Protein AF-A0A5K1A5X7-F1 (afdb_monomer_lite)

Structure (mmCIF, N/CA/C/O backbone):
data_AF-A0A5K1A5X7-F1
#
_entry.id   AF-A0A5K1A5X7-F1
#
loop_
_atom_site.group_PDB
_atom_site.id
_atom_site.type_symbol
_atom_site.label_atom_id
_atom_site.label_alt_id
_atom_site.label_comp_id
_atom_site.label_asym_id
_atom_site.label_entity_id
_atom_site.label_seq_id
_atom_site.pdbx_PDB_ins_code
_atom_site.Cartn_x
_atom_site.Cartn_y
_atom_site.Cartn_z
_atom_site.occupancy
_atom_site.B_iso_or_equiv
_atom_site.auth_seq_id
_atom_site.auth_comp_id
_atom_site.auth_asym_id
_atom_site.auth_atom_id
_atom_site.pdbx_PDB_model_num
ATOM 1 N N . VAL A 1 1 ? -17.103 28.946 44.995 1.00 49.25 1 VAL A N 1
ATOM 2 C CA . VAL A 1 1 ? -16.724 27.604 44.499 1.00 49.25 1 VAL A CA 1
ATOM 3 C C . VAL A 1 1 ? -15.302 27.714 43.980 1.00 49.25 1 VAL A C 1
ATOM 5 O O . VAL A 1 1 ? -15.093 28.437 43.018 1.00 49.25 1 VAL A O 1
ATOM 8 N N . SER A 1 2 ? -14.329 27.141 44.692 1.00 54.78 2 SER A N 1
ATOM 9 C CA . SER A 1 2 ? -12.926 27.126 44.259 1.00 54.78 2 SER A CA 1
ATOM 10 C C . SER A 1 2 ? -12.708 25.874 43.420 1.00 54.78 2 SER A C 1
ATOM 12 O O . SER A 1 2 ? -13.071 24.785 43.862 1.00 54.78 2 SER A O 1
ATOM 14 N N . ILE A 1 3 ? -12.185 26.029 42.207 1.00 59.66 3 ILE A N 1
ATOM 15 C CA . ILE A 1 3 ? -11.845 24.908 41.333 1.00 59.66 3 ILE A CA 1
ATOM 16 C C . ILE A 1 3 ? -10.377 24.594 41.609 1.00 59.66 3 ILE A C 1
ATOM 18 O O . ILE A 1 3 ? -9.488 25.302 41.142 1.00 59.66 3 ILE A O 1
ATOM 22 N N . THR A 1 4 ? -10.109 23.578 42.423 1.00 63.53 4 THR A N 1
ATOM 23 C CA . THR A 1 4 ? -8.750 23.055 42.582 1.00 63.53 4 THR A CA 1
ATOM 24 C C . THR A 1 4 ? -8.389 22.274 41.325 1.00 63.53 4 THR A C 1
ATOM 26 O O . THR A 1 4 ? -8.999 21.247 41.035 1.00 63.53 4 THR A O 1
ATOM 29 N N . PHE A 1 5 ? -7.428 22.790 40.559 1.00 57.16 5 PHE A N 1
ATOM 30 C CA . PHE A 1 5 ? -6.830 22.085 39.431 1.00 57.16 5 PHE A CA 1
ATOM 31 C C . PHE A 1 5 ? -5.888 21.020 40.002 1.00 57.16 5 PHE A C 1
ATOM 33 O O . PHE A 1 5 ? -4.859 21.362 40.581 1.00 57.16 5 PHE A O 1
ATOM 40 N N . ASP A 1 6 ? -6.271 19.749 39.904 1.00 66.69 6 ASP A N 1
ATOM 41 C CA . ASP A 1 6 ? -5.403 18.628 40.261 1.00 66.69 6 ASP A CA 1
ATOM 42 C C . ASP A 1 6 ? -4.508 18.303 39.047 1.00 66.69 6 ASP A C 1
ATOM 44 O O . ASP A 1 6 ? -5.014 17.823 38.027 1.00 66.69 6 ASP A O 1
ATOM 48 N N . PRO A 1 7 ? -3.194 18.592 39.099 1.00 62.50 7 PRO A N 1
ATOM 49 C CA . PRO A 1 7 ? -2.289 18.422 37.963 1.00 62.50 7 PRO A CA 1
ATOM 50 C C . PRO A 1 7 ? -2.077 16.954 37.562 1.00 62.50 7 PRO A C 1
ATOM 52 O O . PRO A 1 7 ? -1.497 16.704 36.509 1.00 62.50 7 PRO A O 1
ATOM 55 N N . PHE A 1 8 ? -2.551 15.986 38.356 1.00 60.34 8 PHE A N 1
ATOM 56 C CA . PHE A 1 8 ? -2.482 14.559 38.031 1.00 60.34 8 PHE A CA 1
ATOM 57 C C . PHE A 1 8 ? -3.776 14.001 37.431 1.00 60.34 8 PHE A C 1
ATOM 59 O O . PHE A 1 8 ? -3.826 12.824 37.070 1.00 60.34 8 PHE A O 1
ATOM 66 N N . MET A 1 9 ? -4.807 14.831 37.243 1.00 60.06 9 MET A N 1
ATOM 67 C CA . MET A 1 9 ? -6.066 14.423 36.621 1.00 60.06 9 MET A CA 1
ATOM 68 C C . MET A 1 9 ? -5.967 14.450 35.086 1.00 60.06 9 MET A C 1
ATOM 70 O O . MET A 1 9 ? -6.761 15.082 34.390 1.00 60.06 9 MET A O 1
ATOM 74 N N . TYR A 1 10 ? -4.973 13.749 34.534 1.00 63.28 10 TYR A N 1
ATOM 75 C CA . TYR A 1 10 ? -4.935 13.424 33.111 1.00 63.28 10 TYR A CA 1
ATOM 76 C C . TYR A 1 10 ? -6.032 12.396 32.839 1.00 63.28 10 TYR A C 1
ATOM 78 O O . TYR A 1 10 ? -5.809 11.188 32.878 1.00 63.28 10 TYR A O 1
ATOM 86 N N . LEU A 1 11 ? -7.250 12.880 32.605 1.00 63.19 11 LEU A N 1
ATOM 87 C CA . LEU A 1 11 ? -8.317 12.059 32.055 1.00 63.19 11 LEU A CA 1
ATOM 88 C C . LEU A 1 11 ? -7.798 11.469 30.741 1.00 63.19 11 LEU A C 1
ATOM 90 O O . LEU A 1 11 ? -7.469 12.205 29.809 1.00 63.19 11 LEU A O 1
ATOM 94 N N . SER A 1 12 ? -7.674 10.145 30.682 1.00 61.56 12 SER A N 1
ATOM 95 C CA . SER A 1 12 ? -7.266 9.432 29.478 1.00 61.56 12 SER A CA 1
ATOM 96 C C . SER A 1 12 ? -8.303 9.703 28.394 1.00 61.56 12 SER A C 1
ATOM 98 O O . SER A 1 12 ? -9.396 9.136 28.394 1.00 61.56 12 SER A O 1
ATOM 100 N N . LEU A 1 13 ? -7.977 10.606 27.471 1.00 66.56 13 LEU A N 1
ATOM 101 C CA . LEU A 1 13 ? -8.787 10.810 26.281 1.00 66.56 13 LEU A CA 1
ATOM 102 C C . LEU A 1 13 ? -8.758 9.509 25.472 1.00 66.56 13 LEU A C 1
ATOM 104 O O . LEU A 1 13 ? -7.682 8.915 25.327 1.00 66.56 13 LEU A O 1
ATOM 108 N N . PRO A 1 14 ? -9.904 9.038 24.947 1.00 65.19 14 PRO A N 1
ATOM 109 C CA . PRO A 1 14 ? -9.902 7.877 24.076 1.00 65.19 14 PRO A CA 1
ATOM 110 C C . PRO A 1 14 ? -8.956 8.174 22.916 1.00 65.19 14 PRO A C 1
ATOM 112 O O . PRO A 1 14 ? -9.152 9.155 22.192 1.00 65.19 14 PRO A O 1
ATOM 115 N N . LEU A 1 15 ? -7.907 7.357 22.768 1.00 63.22 15 LEU A N 1
ATOM 116 C CA . LEU A 1 15 ? -6.980 7.508 21.653 1.00 63.22 15 LEU A CA 1
ATOM 117 C C . LEU A 1 15 ? -7.810 7.529 20.365 1.00 63.22 15 LEU A C 1
ATOM 119 O O . LEU A 1 15 ? -8.683 6.662 20.214 1.00 63.22 15 LEU A O 1
ATOM 123 N N . PRO A 1 16 ? -7.575 8.487 19.448 1.00 64.94 16 PRO A N 1
ATOM 124 C CA . PRO A 1 16 ? -8.273 8.511 18.177 1.00 64.94 16 PRO A CA 1
ATOM 125 C C . PRO A 1 16 ? -8.110 7.140 17.532 1.00 64.94 16 PRO A C 1
ATOM 127 O O . PRO A 1 16 ? -7.005 6.722 17.186 1.00 64.94 16 PRO A O 1
ATOM 130 N N . SER A 1 17 ? -9.215 6.398 17.456 1.00 65.31 17 SER A N 1
ATOM 131 C CA . SER A 1 17 ? -9.199 5.059 16.892 1.00 65.31 17 SER A CA 1
ATOM 132 C C . SER A 1 17 ? -8.964 5.215 15.398 1.00 65.31 17 SER A C 1
ATOM 134 O O . SER A 1 17 ? -9.868 5.542 14.628 1.00 65.31 17 SER A O 1
ATOM 136 N N . THR A 1 18 ? -7.714 5.047 14.976 1.00 68.00 18 THR A N 1
ATOM 137 C CA . THR A 1 18 ? -7.358 5.095 13.564 1.00 68.00 18 THR A CA 1
ATOM 138 C C . THR A 1 18 ? -8.083 3.940 12.886 1.00 68.00 18 THR A C 1
ATOM 140 O O . THR A 1 18 ? -7.728 2.768 13.043 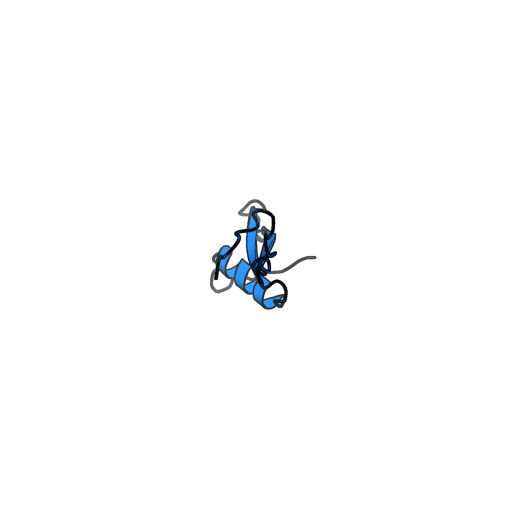1.00 68.00 18 THR A O 1
ATOM 143 N N . LYS A 1 19 ? -9.165 4.269 12.168 1.00 83.00 19 LYS A N 1
ATOM 144 C CA . LYS A 1 19 ? -9.995 3.302 11.434 1.00 83.00 19 LYS A CA 1
ATOM 145 C C . LYS A 1 19 ? -9.267 2.714 10.226 1.00 83.0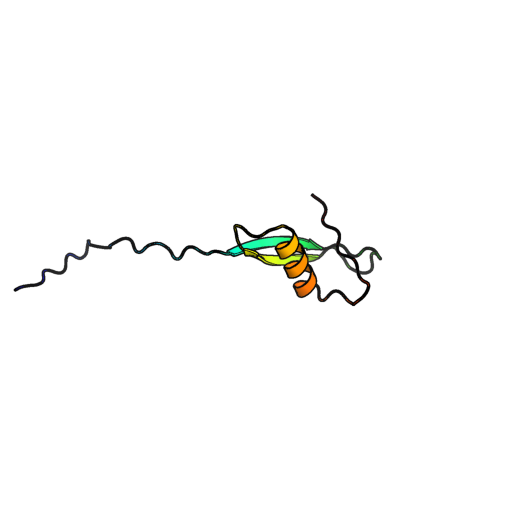0 19 LYS A C 1
ATOM 147 O O . LYS A 1 19 ? -9.799 1.819 9.573 1.00 83.00 19 LYS A O 1
ATOM 152 N N . THR A 1 20 ? -8.063 3.194 9.933 1.00 87.56 20 THR A N 1
ATOM 153 C CA . THR A 1 20 ? -7.222 2.767 8.823 1.00 87.56 20 THR A CA 1
ATOM 154 C C . THR A 1 20 ? -5.975 2.030 9.312 1.00 87.56 20 THR A C 1
ATOM 156 O O . THR A 1 20 ? -5.487 2.240 10.423 1.00 87.56 20 THR A O 1
ATOM 159 N N . ARG A 1 21 ? -5.474 1.126 8.474 1.00 85.44 21 ARG A N 1
ATOM 160 C CA . ARG A 1 21 ? -4.174 0.468 8.587 1.00 85.44 21 ARG A CA 1
ATOM 161 C C . ARG A 1 21 ? -3.356 0.811 7.349 1.00 85.44 21 ARG A C 1
ATOM 163 O O . ARG A 1 21 ? -3.903 0.845 6.247 1.00 85.44 21 ARG A O 1
ATOM 170 N N . SER A 1 22 ? -2.065 1.047 7.542 1.00 89.25 22 SER A N 1
ATOM 171 C CA . SER A 1 22 ? -1.107 1.139 6.444 1.00 89.25 22 SER A CA 1
ATOM 172 C C . SER A 1 22 ? -0.501 -0.242 6.212 1.00 89.25 22 SER A C 1
ATOM 174 O O . SER A 1 22 ? -0.159 -0.925 7.179 1.00 89.25 22 SER A O 1
ATOM 176 N N . MET A 1 23 ? -0.417 -0.672 4.958 1.00 89.56 23 MET A N 1
ATOM 177 C CA . MET A 1 23 ? 0.150 -1.958 4.567 1.00 89.56 23 MET A CA 1
ATOM 178 C C . MET A 1 23 ? 1.119 -1.748 3.409 1.00 89.56 23 MET A C 1
ATOM 180 O O . MET A 1 23 ? 0.775 -1.096 2.423 1.00 89.56 23 MET A O 1
ATOM 184 N N . THR A 1 24 ? 2.317 -2.313 3.533 1.00 90.31 24 THR A N 1
ATOM 185 C CA . THR A 1 24 ? 3.323 -2.312 2.470 1.00 90.31 24 THR A CA 1
ATOM 186 C C . THR A 1 24 ? 3.223 -3.618 1.697 1.00 90.31 24 THR A C 1
ATOM 188 O O . THR A 1 24 ? 3.300 -4.696 2.281 1.00 90.31 24 THR A O 1
ATOM 191 N N . LEU A 1 25 ? 3.037 -3.513 0.388 1.00 88.88 25 LEU A N 1
ATOM 192 C CA . LEU A 1 25 ? 2.938 -4.622 -0.556 1.00 88.88 25 LEU A CA 1
ATOM 193 C C . LEU A 1 25 ? 4.084 -4.529 -1.558 1.00 88.88 25 LEU A C 1
ATOM 195 O O . LEU A 1 25 ? 4.582 -3.439 -1.818 1.00 88.88 25 LEU A O 1
ATOM 199 N N . MET A 1 26 ? 4.488 -5.647 -2.152 1.00 88.81 26 MET A N 1
ATOM 200 C CA . MET A 1 26 ? 5.472 -5.647 -3.233 1.00 88.81 26 MET A CA 1
ATOM 201 C C . MET A 1 26 ? 4.750 -5.847 -4.564 1.00 88.81 26 MET A C 1
ATOM 203 O O . MET A 1 26 ? 4.026 -6.823 -4.740 1.00 88.81 26 MET A O 1
ATOM 207 N N . VAL A 1 27 ? 4.912 -4.900 -5.484 1.00 87.19 27 VAL A N 1
ATOM 208 C CA . VAL A 1 27 ? 4.255 -4.925 -6.793 1.00 87.19 27 VAL A CA 1
ATOM 209 C C . VAL A 1 27 ? 5.237 -5.451 -7.825 1.00 87.19 27 VAL A C 1
ATOM 211 O O . VAL A 1 27 ? 6.344 -4.929 -7.942 1.00 87.19 27 VAL A O 1
ATOM 214 N N . PHE A 1 28 ? 4.818 -6.465 -8.577 1.00 86.94 28 PHE A N 1
ATOM 215 C CA . PHE A 1 28 ? 5.596 -7.089 -9.643 1.00 86.94 28 PHE A CA 1
ATOM 216 C C . PHE A 1 28 ? 4.960 -6.762 -10.990 1.00 86.94 28 PHE A C 1
ATOM 218 O O . PHE A 1 28 ? 3.741 -6.852 -11.141 1.00 86.94 28 PHE A O 1
ATOM 225 N N . THR 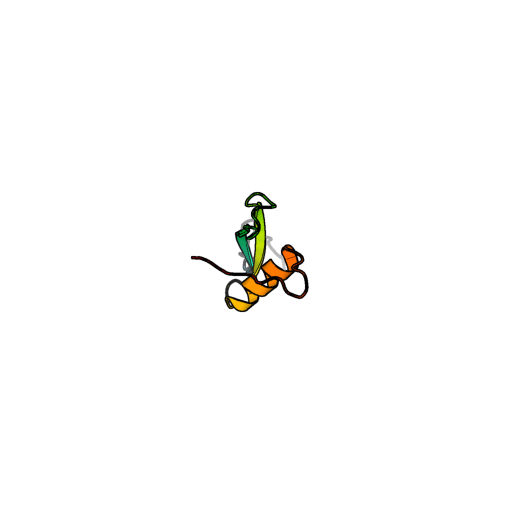A 1 29 ? 5.787 -6.405 -11.969 1.00 83.75 29 THR A N 1
ATOM 226 C CA . THR A 1 29 ? 5.335 -6.262 -13.355 1.00 83.75 29 THR A CA 1
ATOM 227 C C . THR A 1 29 ? 5.406 -7.615 -14.054 1.00 83.75 29 THR A C 1
ATOM 229 O O . THR A 1 29 ? 6.355 -8.375 -13.862 1.00 83.75 29 THR A O 1
ATOM 232 N N . SER A 1 30 ? 4.375 -7.960 -14.823 1.00 81.25 30 SER A N 1
ATOM 233 C CA . SER A 1 30 ? 4.282 -9.260 -15.503 1.00 81.25 30 SER A CA 1
ATOM 234 C C . SER A 1 30 ? 5.164 -9.355 -16.747 1.00 81.25 30 SER A C 1
ATOM 236 O O . SER A 1 30 ? 5.517 -10.455 -17.161 1.00 81.25 30 SER A O 1
ATOM 238 N N . ASP A 1 31 ? 5.510 -8.218 -17.343 1.00 81.94 31 ASP A N 1
ATOM 239 C CA . ASP A 1 31 ? 6.393 -8.100 -18.504 1.00 81.94 31 ASP A CA 1
ATOM 240 C C . ASP A 1 31 ? 7.883 -8.066 -18.121 1.00 81.94 31 ASP A C 1
ATOM 242 O O . ASP A 1 31 ? 8.746 -8.089 -18.996 1.00 81.94 31 ASP A O 1
ATOM 246 N N . GLY A 1 32 ? 8.193 -8.008 -16.821 1.00 78.81 32 GLY A N 1
ATOM 247 C CA . GLY A 1 32 ? 9.557 -7.867 -16.320 1.00 78.81 32 GLY A CA 1
ATOM 248 C C . GLY A 1 32 ? 10.196 -6.518 -16.656 1.00 78.81 32 GLY A C 1
ATOM 249 O O . GLY A 1 32 ? 11.403 -6.364 -16.476 1.00 78.81 32 GLY A O 1
ATOM 250 N N . SER A 1 33 ? 9.419 -5.537 -17.131 1.00 82.06 33 SER A N 1
ATOM 251 C CA . SER A 1 33 ? 9.948 -4.226 -17.510 1.00 82.06 33 SER A CA 1
ATOM 252 C C . SER A 1 33 ? 10.404 -3.418 -16.299 1.00 82.06 33 SER A C 1
ATOM 254 O O . SER A 1 33 ? 11.236 -2.522 -16.448 1.00 82.06 33 SER A O 1
ATOM 256 N N . ALA A 1 34 ? 9.850 -3.688 -15.116 1.00 83.19 34 ALA A N 1
ATOM 257 C CA . ALA A 1 34 ? 10.196 -2.977 -13.896 1.00 83.19 34 ALA A CA 1
ATOM 258 C C . ALA A 1 34 ? 10.531 -3.934 -12.754 1.00 83.19 34 ALA A C 1
ATOM 260 O O . ALA A 1 34 ? 9.926 -4.997 -12.587 1.00 83.19 34 ALA A O 1
ATOM 261 N N . LEU A 1 35 ? 11.483 -3.501 -11.928 1.00 87.00 35 LEU A N 1
ATOM 262 C CA . LEU A 1 35 ? 11.868 -4.203 -10.714 1.00 87.00 35 LEU A CA 1
ATOM 263 C C . LEU A 1 35 ? 10.693 -4.224 -9.715 1.00 87.00 35 LEU A C 1
ATOM 265 O O . LEU A 1 35 ? 9.923 -3.255 -9.657 1.00 87.00 35 LEU A O 1
ATOM 269 N N . PRO A 1 36 ? 10.560 -5.284 -8.896 1.00 88.31 36 PRO A N 1
ATOM 270 C CA . PRO A 1 36 ? 9.549 -5.330 -7.856 1.00 88.31 36 PRO A CA 1
ATOM 271 C C . PRO A 1 36 ? 9.655 -4.118 -6.933 1.00 88.31 36 PRO A C 1
ATOM 273 O O . PRO A 1 36 ? 10.703 -3.864 -6.339 1.00 88.31 36 PRO A O 1
ATOM 276 N N . THR A 1 37 ? 8.572 -3.351 -6.839 1.00 88.62 37 THR A N 1
ATOM 277 C CA . THR A 1 37 ? 8.576 -2.050 -6.165 1.00 88.62 37 THR A CA 1
ATOM 278 C C . THR A 1 37 ? 7.652 -2.091 -4.948 1.00 88.62 37 THR A C 1
ATOM 280 O O . THR A 1 37 ? 6.502 -2.526 -5.073 1.00 88.62 37 THR A O 1
ATOM 283 N N . PRO A 1 38 ? 8.113 -1.657 -3.760 1.00 90.50 38 PRO A N 1
ATOM 284 C CA . PRO A 1 38 ? 7.262 -1.575 -2.583 1.00 90.50 38 PRO A CA 1
ATOM 285 C C . PRO A 1 38 ? 6.213 -0.468 -2.756 1.00 90.50 38 PRO A C 1
ATOM 287 O O . PRO A 1 38 ? 6.532 0.668 -3.097 1.00 90.50 38 PRO A O 1
ATOM 290 N N . CYS A 1 39 ? 4.955 -0.799 -2.489 1.00 89.12 39 CYS A N 1
ATOM 291 C CA . CYS A 1 39 ? 3.817 0.102 -2.542 1.00 89.12 39 CYS A CA 1
ATOM 292 C C . CYS A 1 39 ? 3.125 0.121 -1.179 1.00 89.12 39 CYS A C 1
ATOM 294 O O . CYS A 1 39 ? 2.678 -0.912 -0.677 1.00 89.12 39 CYS A O 1
ATOM 296 N N . THR A 1 40 ? 3.032 1.304 -0.581 1.00 91.50 40 THR A N 1
ATOM 297 C CA . THR A 1 40 ? 2.354 1.497 0.701 1.00 91.50 40 THR A CA 1
ATOM 298 C C . THR A 1 40 ? 0.943 1.998 0.451 1.00 91.50 40 THR A C 1
ATOM 300 O O . THR A 1 40 ? 0.751 3.078 -0.104 1.00 91.50 40 THR A O 1
ATOM 303 N N . VAL A 1 41 ? -0.051 1.233 0.897 1.00 91.19 41 VAL A N 1
ATOM 304 C CA . VAL A 1 41 ? -1.466 1.589 0.769 1.00 91.19 41 VAL A CA 1
ATOM 305 C C . VAL A 1 41 ? -2.126 1.698 2.132 1.00 91.19 41 VAL A C 1
ATOM 307 O O . VAL A 1 41 ? -1.853 0.926 3.051 1.00 91.19 41 VAL A O 1
ATOM 310 N N . THR A 1 42 ? -3.027 2.668 2.262 1.00 91.12 42 THR A N 1
ATOM 311 C CA . THR A 1 42 ? -3.827 2.856 3.473 1.00 91.12 42 THR A CA 1
ATOM 312 C C . THR A 1 42 ? -5.238 2.350 3.217 1.00 91.12 42 THR A C 1
ATOM 314 O O . THR A 1 42 ? -5.933 2.859 2.344 1.00 91.12 42 THR A O 1
ATOM 317 N N . VAL A 1 43 ? -5.671 1.352 3.985 1.00 90.56 43 VAL A N 1
ATOM 318 C CA . VAL A 1 43 ? -7.004 0.741 3.868 1.00 90.56 43 VAL A CA 1
ATOM 319 C C . VAL A 1 43 ? -7.718 0.748 5.209 1.00 90.56 43 VAL A C 1
ATOM 321 O O . VAL A 1 43 ? -7.087 0.861 6.257 1.00 90.56 43 VAL A O 1
ATOM 324 N N . ALA A 1 44 ? -9.042 0.611 5.219 1.00 87.94 44 ALA A N 1
ATOM 325 C CA . ALA A 1 44 ? -9.780 0.457 6.469 1.00 87.94 44 ALA A CA 1
ATOM 326 C C . ALA A 1 44 ? -9.329 -0.815 7.217 1.00 87.94 44 ALA A C 1
ATOM 328 O O . ALA A 1 44 ? -9.151 -1.870 6.607 1.00 87.94 44 ALA A O 1
ATOM 329 N N . LYS A 1 45 ? -9.177 -0.741 8.547 1.00 81.88 45 LYS A N 1
ATOM 330 C CA . LYS A 1 45 ? -8.790 -1.888 9.395 1.00 81.88 45 LYS A CA 1
ATOM 331 C C . LYS A 1 45 ? -9.738 -3.081 9.241 1.00 81.88 45 LYS A C 1
ATOM 333 O O . LYS A 1 45 ? -9.282 -4.215 9.270 1.00 81.88 45 LYS A O 1
ATOM 338 N N . HIS A 1 46 ? -11.025 -2.802 9.047 1.00 81.19 46 HIS A N 1
ATOM 339 C CA . HIS A 1 46 ? -12.086 -3.793 8.836 1.00 81.19 46 HIS A CA 1
ATOM 340 C C . HIS A 1 46 ? -12.591 -3.795 7.380 1.00 81.19 46 HIS A C 1
ATOM 342 O O . HIS A 1 46 ? -13.738 -4.151 7.120 1.00 81.19 46 HIS A O 1
ATOM 348 N N . GLY A 1 47 ? -11.766 -3.323 6.439 1.00 78.62 47 GLY A N 1
ATOM 349 C CA . GLY A 1 47 ? -12.079 -3.334 5.010 1.00 78.62 47 GLY A CA 1
ATOM 350 C C . GLY A 1 47 ? -12.006 -4.739 4.411 1.00 78.62 47 GLY A C 1
ATOM 351 O O . GLY A 1 47 ? -11.406 -5.649 4.983 1.00 78.62 47 GLY A O 1
ATOM 352 N N . LYS A 1 48 ? -12.610 -4.920 3.237 1.00 85.06 48 LYS A N 1
ATOM 353 C CA . LYS A 1 48 ? -12.565 -6.177 2.475 1.00 85.06 48 LYS A CA 1
ATOM 354 C C . LYS A 1 48 ? -11.328 -6.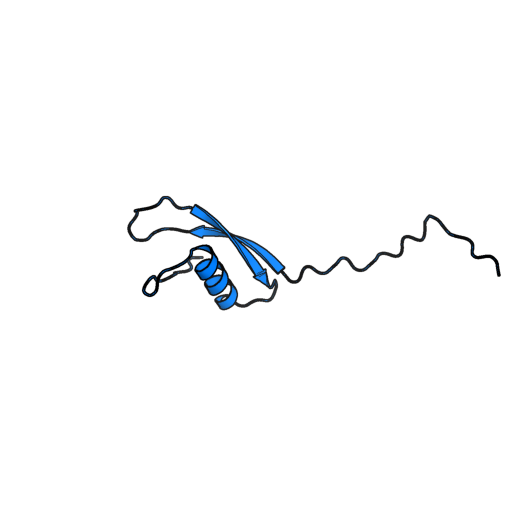208 1.571 1.00 85.06 48 LYS A C 1
ATOM 356 O O . LYS A 1 48 ? -10.789 -5.161 1.222 1.00 85.06 48 LYS A O 1
ATOM 361 N N . CYS A 1 49 ? -10.925 -7.387 1.082 1.00 83.88 49 CYS A N 1
ATOM 362 C CA . CYS A 1 49 ? -9.839 -7.490 0.088 1.00 83.88 49 CYS A CA 1
ATOM 363 C C . CYS A 1 49 ? -10.091 -6.648 -1.174 1.00 83.88 49 CYS A C 1
ATOM 365 O O . CYS A 1 49 ? -9.147 -6.143 -1.771 1.00 83.88 49 CYS A O 1
ATOM 367 N N . LYS A 1 50 ? -11.357 -6.428 -1.554 1.00 86.19 50 LYS A N 1
ATOM 368 C CA . LYS A 1 50 ? -11.709 -5.535 -2.667 1.00 86.19 50 LYS A CA 1
ATOM 369 C C . LYS A 1 50 ? -11.215 -4.098 -2.445 1.00 86.19 50 LYS A C 1
ATOM 371 O O . LYS A 1 50 ? -10.733 -3.481 -3.389 1.00 86.19 50 LYS A O 1
ATOM 376 N N . ASP A 1 51 ? -11.286 -3.601 -1.211 1.00 88.62 51 ASP A N 1
ATOM 377 C CA . ASP A 1 51 ? -10.826 -2.252 -0.865 1.00 88.62 51 ASP A CA 1
ATOM 378 C C . ASP A 1 51 ? -9.302 -2.153 -1.000 1.00 88.62 51 ASP A C 1
ATOM 380 O O . ASP A 1 51 ? -8.782 -1.137 -1.455 1.00 88.62 51 ASP A O 1
ATOM 384 N N . LEU A 1 52 ? -8.588 -3.238 -0.672 1.00 87.50 52 LEU A N 1
ATOM 385 C CA . LEU A 1 52 ? -7.144 -3.342 -0.882 1.00 87.50 52 LEU A CA 1
ATOM 386 C C . LEU A 1 52 ? -6.788 -3.324 -2.368 1.00 87.50 52 LEU A C 1
ATOM 388 O O . LEU A 1 52 ? -5.959 -2.520 -2.779 1.00 87.50 52 LEU A O 1
ATOM 392 N N . ILE A 1 53 ? -7.446 -4.158 -3.176 1.00 87.38 53 ILE A N 1
ATOM 393 C CA . ILE A 1 53 ? -7.237 -4.211 -4.630 1.00 87.38 53 ILE A CA 1
ATOM 394 C C . ILE A 1 53 ? -7.476 -2.835 -5.253 1.00 87.38 53 ILE A C 1
ATOM 396 O O . ILE A 1 53 ? -6.674 -2.377 -6.062 1.00 87.38 53 ILE A O 1
ATOM 400 N N . GLN A 1 54 ? -8.548 -2.150 -4.850 1.00 87.44 54 GLN A N 1
ATOM 401 C CA . GLN A 1 54 ? -8.864 -0.818 -5.351 1.00 87.44 54 GLN A CA 1
ATOM 402 C C . GLN A 1 54 ? -7.814 0.219 -4.929 1.00 87.44 54 GLN A C 1
ATOM 404 O O . GLN A 1 54 ? -7.371 1.007 -5.763 1.00 87.44 54 GLN A O 1
ATOM 409 N N . ALA A 1 55 ? -7.378 0.203 -3.667 1.00 89.19 55 ALA A N 1
ATOM 410 C CA . ALA A 1 55 ? -6.342 1.109 -3.178 1.00 89.19 55 ALA A CA 1
ATOM 411 C C . ALA A 1 55 ? -5.018 0.912 -3.932 1.00 89.19 55 ALA A C 1
ATOM 413 O O . ALA A 1 55 ? -4.440 1.883 -4.419 1.00 89.19 55 ALA A O 1
ATOM 414 N N . VAL A 1 56 ? -4.580 -0.336 -4.111 1.00 88.75 56 VAL A N 1
ATOM 415 C CA . VAL A 1 56 ? -3.366 -0.668 -4.875 1.00 88.75 56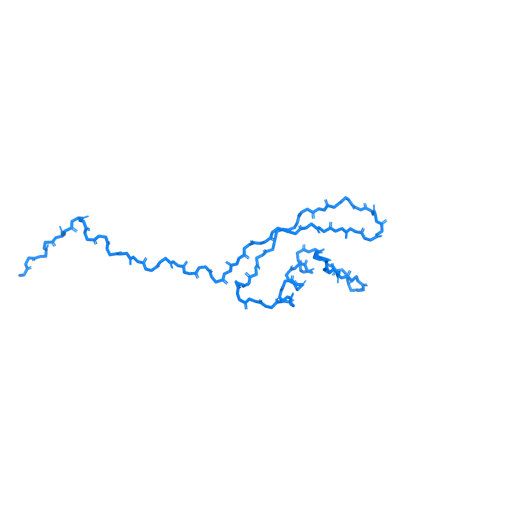 VAL A CA 1
ATOM 416 C C . VAL A 1 56 ? -3.519 -0.281 -6.339 1.00 88.75 56 VAL A C 1
ATOM 418 O O . VAL A 1 56 ? -2.635 0.359 -6.894 1.00 88.75 56 VAL A O 1
ATOM 421 N N . SER A 1 57 ? -4.661 -0.587 -6.955 1.00 87.38 57 SER A N 1
ATOM 422 C CA . SER A 1 57 ? -4.939 -0.201 -8.339 1.00 87.38 57 SER A CA 1
ATOM 423 C C . SER A 1 57 ? -4.838 1.307 -8.545 1.00 87.38 57 SER A C 1
ATOM 425 O O . SER A 1 57 ? -4.302 1.743 -9.562 1.00 87.38 57 SER A O 1
ATOM 427 N N . SER A 1 58 ? -5.338 2.095 -7.589 1.00 86.69 58 SER A N 1
ATOM 428 C CA . SER A 1 58 ? -5.239 3.554 -7.636 1.00 86.69 58 SER A CA 1
ATOM 429 C C . SER A 1 58 ? -3.809 4.052 -7.410 1.00 86.69 58 SER A C 1
ATOM 431 O O . SER A 1 58 ? -3.362 4.946 -8.120 1.00 86.69 58 SER A O 1
ATOM 433 N N . ALA A 1 59 ? -3.059 3.438 -6.488 1.00 86.88 59 ALA A N 1
ATOM 434 C CA . ALA A 1 59 ? -1.675 3.806 -6.198 1.00 86.88 59 ALA A CA 1
ATOM 435 C C . ALA A 1 59 ? -0.725 3.470 -7.360 1.00 86.88 59 ALA A C 1
ATOM 437 O O . ALA A 1 59 ? 0.192 4.233 -7.653 1.00 86.88 59 ALA A O 1
ATOM 438 N N . CYS A 1 60 ? -0.969 2.357 -8.053 1.00 82.75 60 CYS A N 1
ATOM 439 C CA . CYS A 1 60 ? -0.186 1.913 -9.203 1.00 82.75 60 CYS A CA 1
ATOM 440 C C . CYS A 1 60 ? -0.618 2.553 -10.530 1.00 82.75 60 CYS A C 1
ATOM 442 O O . CYS A 1 60 ? 0.031 2.302 -11.539 1.00 82.75 60 CYS A O 1
ATOM 444 N N . SER A 1 61 ? -1.682 3.369 -10.552 1.00 82.25 61 SER A N 1
ATOM 445 C CA . SER A 1 61 ? -2.212 3.995 -11.777 1.00 82.25 61 SER A CA 1
ATOM 446 C C . SER A 1 61 ? -2.414 3.002 -12.934 1.00 82.25 61 SER A C 1
ATOM 448 O O . SER A 1 61 ? -2.055 3.293 -14.076 1.00 82.25 61 SER A O 1
ATOM 450 N N . LEU A 1 62 ? -2.971 1.822 -12.630 1.00 78.31 62 LEU A N 1
ATOM 451 C CA . LEU A 1 62 ? -3.181 0.759 -13.619 1.00 78.31 62 LEU A CA 1
ATOM 452 C C . LEU A 1 62 ? -4.025 1.267 -14.798 1.00 78.31 62 LEU A C 1
ATOM 454 O O . LEU A 1 62 ? -5.073 1.891 -14.606 1.00 78.31 62 LEU A O 1
ATOM 458 N N . LYS A 1 63 ? -3.582 0.984 -16.023 1.00 76.00 63 LYS A N 1
ATOM 459 C CA . LYS A 1 63 ? -4.288 1.369 -17.252 1.00 76.00 63 LYS A CA 1
ATOM 460 C C . LYS A 1 63 ? -5.502 0.473 -17.489 1.00 76.00 63 LYS A C 1
ATOM 462 O O . LYS A 1 63 ? -5.549 -0.680 -17.063 1.00 76.00 63 LYS A O 1
ATOM 467 N N . THR A 1 64 ? -6.479 0.982 -18.239 1.00 67.50 64 THR A N 1
ATOM 468 C CA . THR A 1 64 ? -7.645 0.207 -18.688 1.00 67.50 64 THR A CA 1
ATOM 469 C C . THR A 1 64 ? -7.185 -1.001 -19.512 1.00 67.50 64 THR A C 1
ATOM 471 O O . THR A 1 64 ? -6.796 -0.850 -20.666 1.00 67.50 64 THR A O 1
ATOM 474 N N . GLY A 1 65 ? -7.212 -2.191 -18.907 1.00 72.50 65 GLY A N 1
ATOM 475 C CA . GLY A 1 65 ? -6.753 -3.449 -19.512 1.00 72.50 65 GLY A CA 1
ATOM 476 C C . GLY A 1 65 ? -5.658 -4.170 -18.721 1.00 72.50 65 GLY A C 1
ATOM 477 O O . GLY A 1 65 ? -5.405 -5.345 -18.973 1.00 72.50 65 GLY A O 1
ATOM 478 N N . GLU A 1 66 ? -5.046 -3.512 -17.738 1.00 74.25 66 GLU A N 1
ATOM 479 C CA . GLU A 1 66 ? -4.081 -4.145 -16.840 1.00 74.25 66 GLU A CA 1
ATOM 480 C C . GLU A 1 66 ? -4.803 -4.900 -15.715 1.00 74.25 66 GLU A C 1
ATOM 482 O O . GLU A 1 66 ? -5.838 -4.467 -15.200 1.00 74.25 66 GLU A O 1
ATOM 487 N N . LYS A 1 67 ? -4.270 -6.067 -15.339 1.00 76.81 67 LYS A N 1
ATOM 488 C CA . LYS A 1 67 ? -4.867 -6.949 -14.330 1.00 76.81 67 LYS A CA 1
ATOM 489 C C . LYS A 1 67 ? -3.982 -6.997 -13.091 1.00 76.81 67 LYS A C 1
ATOM 491 O O . LYS A 1 67 ? -2.831 -7.411 -13.172 1.00 76.81 67 LYS A O 1
ATOM 496 N N . LEU A 1 68 ? -4.548 -6.645 -11.938 1.00 81.88 68 LEU A N 1
ATOM 497 C CA . LEU A 1 68 ? -3.914 -6.871 -10.641 1.00 81.88 68 LEU A CA 1
ATOM 498 C C . LEU A 1 68 ? -4.224 -8.295 -10.160 1.00 81.88 68 LEU A C 1
ATOM 500 O O . LEU A 1 68 ? -5.387 -8.705 -10.128 1.00 81.88 68 LEU A O 1
ATOM 504 N N . LEU A 1 69 ? -3.191 -9.031 -9.761 1.00 80.94 69 LEU A N 1
ATOM 505 C CA . LEU A 1 69 ? -3.313 -10.318 -9.084 1.00 80.94 69 LEU A CA 1
ATOM 506 C C . LEU A 1 69 ? -2.723 -10.181 -7.682 1.00 80.94 69 LEU A C 1
ATOM 508 O O . LEU A 1 69 ? -1.637 -9.631 -7.519 1.00 80.94 69 LEU A O 1
ATOM 512 N N . LEU A 1 70 ? -3.455 -10.660 -6.680 1.00 81.69 70 LEU A N 1
ATOM 513 C CA . LEU A 1 70 ? -2.964 -10.756 -5.311 1.00 81.69 70 LEU A CA 1
ATOM 514 C C . LEU A 1 70 ? -2.424 -12.174 -5.100 1.00 81.69 70 LEU A C 1
ATOM 516 O O . LEU A 1 70 ? -3.124 -13.137 -5.413 1.00 81.69 70 LEU A O 1
ATOM 520 N N . ALA A 1 71 ? -1.202 -12.283 -4.590 1.00 78.62 71 ALA A N 1
ATOM 521 C CA . ALA A 1 71 ? -0.611 -13.532 -4.123 1.00 78.62 71 ALA A CA 1
ATOM 522 C C . ALA A 1 71 ? -0.417 -13.440 -2.602 1.00 78.62 71 ALA A C 1
ATOM 524 O O . ALA A 1 71 ? -0.062 -12.367 -2.107 1.00 78.62 71 ALA A O 1
ATOM 525 N N . GLU A 1 72 ? -0.694 -14.535 -1.892 1.00 64.88 72 GLU A N 1
ATOM 526 C CA . G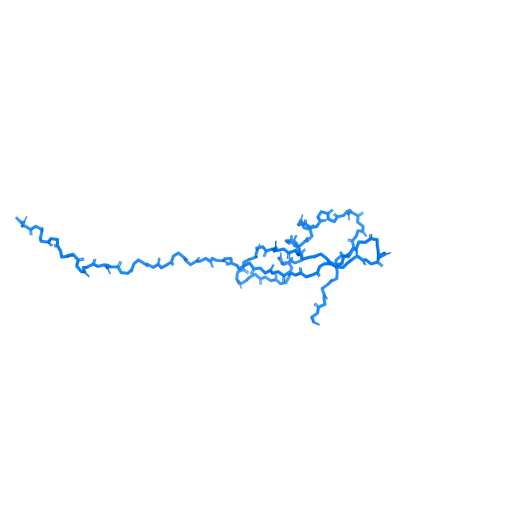LU A 1 72 ? -0.462 -14.696 -0.447 1.00 64.88 72 GLU A CA 1
ATOM 527 C C . GLU A 1 72 ? 0.791 -15.533 -0.186 1.00 64.88 72 GLU A C 1
ATOM 529 O O . GLU A 1 72 ? 1.021 -16.498 -0.953 1.00 64.88 72 GLU A O 1
#

Sequence (72 aa):
VSITFDPFMYLSLPLPSTKTRSMTLMVFTSDGSALPTPCTVTVAKHGKCKDLIQAVSSACSLKTGEKLLLAE

Secondary structure (DSSP, 8-state):
------TT----PPP----EEEEEEEE--TTS-S--EEEEEEEETT--HHHHHHHHHHHTT--TT-------

Radius of gyration: 21.51 Å; chains: 1; bounding box: 29×42×64 Å

Organism: NCBI:txid210225

Foldseek 3Di:
DDDDDDVPPPPPDPDPPPQKDKDWDWDDDPVNPDDTDIDIFIFGPPDDVVRVVVRVCVRVVDDDPDDDDDDD

pLDDT: mean 78.67, std 11.1, range [49.25, 91.5]